Protein AF-A0A971LI75-F1 (afdb_monomer)

Solvent-accessible surface area (backbone atoms only — not comparable to full-atom values): 4692 Å² total; per-residue (Å²): 114,68,68,59,54,53,51,52,52,52,52,54,48,50,56,49,52,53,50,58,54,48,47,67,44,37,80,35,76,42,55,28,41,24,65,51,66,50,96,88,53,39,33,38,25,30,32,91,86,65,48,80,45,74,42,71,65,80,86,65,53,65,85,37,74,45,79,41,71,33,89,60,64,75,76,80,72,85,123

Structure (mmCIF, N/CA/C/O backbone):
data_AF-A0A971LI75-F1
#
_entry.id   AF-A0A971LI75-F1
#
loop_
_atom_site.group_PDB
_atom_site.id
_atom_site.type_symbol
_atom_site.label_atom_id
_atom_site.label_alt_id
_atom_site.label_comp_id
_atom_site.label_asym_id
_atom_site.label_entity_id
_atom_site.label_seq_id
_atom_site.pdbx_PDB_ins_code
_atom_site.Cartn_x
_atom_site.Cartn_y
_atom_site.Cartn_z
_atom_site.occupancy
_atom_site.B_iso_or_equiv
_atom_site.auth_seq_id
_atom_site.auth_comp_id
_atom_site.auth_asym_id
_atom_site.auth_atom_id
_atom_site.pdbx_PDB_model_num
ATOM 1 N N . ALA A 1 1 ? 24.100 -1.595 -26.235 1.00 83.38 1 ALA A N 1
ATOM 2 C CA . ALA A 1 1 ? 22.697 -1.465 -26.694 1.00 83.38 1 ALA A CA 1
ATOM 3 C C . ALA A 1 1 ? 21.792 -2.583 -26.158 1.00 83.38 1 ALA A C 1
ATOM 5 O 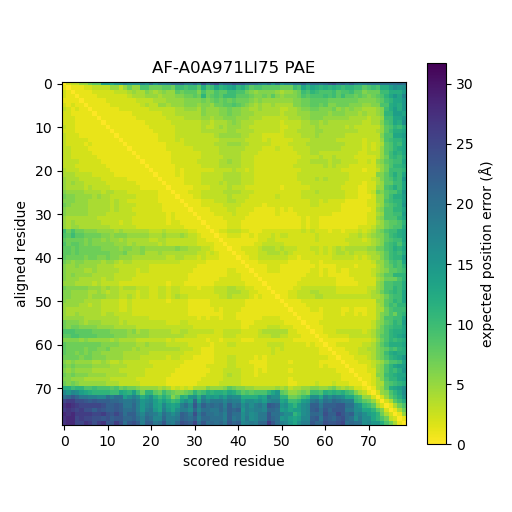O . ALA A 1 1 ? 20.841 -2.304 -25.437 1.00 83.38 1 ALA A O 1
ATOM 6 N N . GLU A 1 2 ? 22.113 -3.851 -26.421 1.00 92.44 2 GLU A N 1
ATOM 7 C CA . GLU A 1 2 ? 21.223 -4.986 -26.134 1.00 92.44 2 GLU A CA 1
ATOM 8 C C . GLU A 1 2 ? 20.972 -5.273 -24.631 1.00 92.44 2 GLU A C 1
ATOM 10 O O . GLU A 1 2 ? 19.848 -5.580 -24.234 1.00 92.44 2 GLU A O 1
ATOM 15 N N . LYS A 1 3 ? 21.978 -5.083 -23.760 1.00 94.81 3 LYS A N 1
ATOM 16 C CA . LYS A 1 3 ? 21.816 -5.179 -22.291 1.00 94.81 3 LYS A CA 1
ATOM 17 C C . LYS A 1 3 ? 20.766 -4.199 -21.756 1.00 94.81 3 LYS A C 1
ATOM 19 O O . LYS A 1 3 ? 19.945 -4.560 -20.917 1.00 94.81 3 LYS A O 1
ATOM 24 N N . ILE A 1 4 ? 20.791 -2.960 -22.251 1.00 95.81 4 ILE A N 1
ATOM 25 C CA . ILE A 1 4 ? 19.873 -1.895 -21.822 1.00 95.81 4 ILE A CA 1
ATOM 26 C C . ILE A 1 4 ? 18.443 -2.240 -22.249 1.00 95.81 4 ILE A C 1
ATOM 28 O O . ILE A 1 4 ? 17.518 -2.109 -21.451 1.00 95.81 4 ILE A O 1
ATOM 32 N N . ARG A 1 5 ? 18.264 -2.749 -23.476 1.00 96.94 5 ARG A N 1
ATOM 33 C CA . ARG A 1 5 ? 16.960 -3.182 -23.996 1.00 96.94 5 ARG A CA 1
ATOM 34 C C . ARG A 1 5 ? 16.341 -4.287 -23.134 1.00 96.94 5 ARG A C 1
ATOM 36 O O . ARG A 1 5 ? 15.208 -4.141 -22.684 1.00 96.94 5 ARG A O 1
ATOM 43 N N . ARG A 1 6 ? 17.101 -5.351 -22.844 1.00 96.56 6 ARG A N 1
ATOM 44 C CA . ARG A 1 6 ? 16.647 -6.465 -21.990 1.00 96.56 6 ARG A CA 1
ATOM 45 C C . ARG A 1 6 ? 16.328 -6.017 -20.565 1.00 96.56 6 ARG A C 1
ATOM 47 O O . ARG A 1 6 ? 15.294 -6.396 -20.028 1.00 96.56 6 ARG A O 1
ATOM 54 N N . SER A 1 7 ? 17.165 -5.159 -19.983 1.00 97.62 7 SER A N 1
ATOM 55 C CA . SER A 1 7 ? 16.927 -4.605 -18.646 1.00 97.62 7 SER A CA 1
ATOM 56 C C . SER A 1 7 ? 15.613 -3.817 -18.574 1.00 97.62 7 SER A C 1
ATOM 58 O O . SER A 1 7 ? 14.807 -4.065 -17.680 1.00 97.62 7 SER A O 1
ATOM 60 N N . ARG A 1 8 ? 15.335 -2.942 -19.550 1.00 97.31 8 ARG A N 1
ATOM 61 C CA . ARG A 1 8 ? 14.065 -2.196 -19.612 1.00 97.31 8 ARG A CA 1
ATOM 62 C C . ARG A 1 8 ? 12.855 -3.121 -19.757 1.00 97.31 8 ARG A C 1
ATOM 64 O O . ARG A 1 8 ? 11.852 -2.904 -19.082 1.00 97.31 8 ARG A O 1
ATOM 71 N N . ALA A 1 9 ? 12.959 -4.155 -20.592 1.00 97.12 9 ALA A N 1
ATOM 72 C CA . ALA A 1 9 ? 11.889 -5.134 -20.777 1.00 97.12 9 ALA A CA 1
ATOM 73 C C . ALA A 1 9 ? 11.583 -5.910 -19.483 1.00 97.12 9 ALA A C 1
ATOM 75 O O . ALA A 1 9 ? 10.418 -6.060 -19.123 1.00 97.12 9 ALA A O 1
ATOM 76 N N . LEU A 1 10 ? 12.615 -6.335 -18.745 1.00 97.75 10 LEU A N 1
ATOM 77 C CA . LEU A 1 10 ? 12.448 -7.024 -17.462 1.00 97.75 10 LEU A CA 1
ATOM 78 C C . LEU A 1 10 ? 11.833 -6.118 -16.390 1.00 97.75 10 LEU A C 1
ATOM 80 O O . LEU A 1 10 ? 10.935 -6.552 -15.676 1.00 97.75 10 LEU A O 1
ATOM 84 N N . ILE A 1 11 ? 12.245 -4.848 -16.314 1.00 97.38 11 ILE A N 1
ATOM 85 C CA . ILE A 1 11 ? 11.636 -3.872 -15.395 1.00 97.38 11 ILE A CA 1
ATOM 86 C C . ILE A 1 11 ? 10.151 -3.678 -15.727 1.00 97.38 11 ILE A C 1
ATOM 88 O O . ILE A 1 11 ? 9.311 -3.664 -14.828 1.00 97.38 11 ILE A O 1
ATOM 92 N N . ALA A 1 12 ? 9.809 -3.544 -17.011 1.00 96.69 12 ALA A N 1
ATOM 93 C CA . ALA A 1 12 ? 8.422 -3.393 -17.444 1.00 96.69 12 ALA A CA 1
ATOM 94 C C . ALA A 1 12 ? 7.574 -4.629 -17.100 1.00 96.69 12 ALA A C 1
ATOM 96 O O . ALA A 1 12 ? 6.456 -4.483 -16.602 1.00 96.69 12 ALA A O 1
ATOM 97 N N . LEU A 1 13 ? 8.125 -5.829 -17.308 1.00 97.50 13 LEU A N 1
ATOM 98 C CA . LEU A 1 13 ? 7.488 -7.089 -16.934 1.00 97.50 13 LEU A CA 1
ATOM 99 C C . LEU A 1 13 ? 7.269 -7.181 -15.419 1.00 97.50 13 LEU A C 1
ATOM 101 O O . LEU A 1 13 ? 6.147 -7.441 -14.991 1.00 97.50 13 LEU A O 1
ATOM 105 N N . GLY A 1 14 ? 8.294 -6.893 -14.614 1.00 95.12 14 GLY 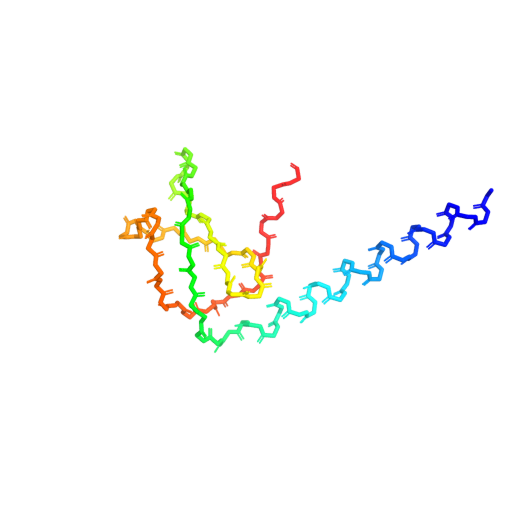A N 1
ATOM 106 C CA . GLY A 1 14 ? 8.192 -6.907 -13.153 1.00 95.12 14 GLY A CA 1
A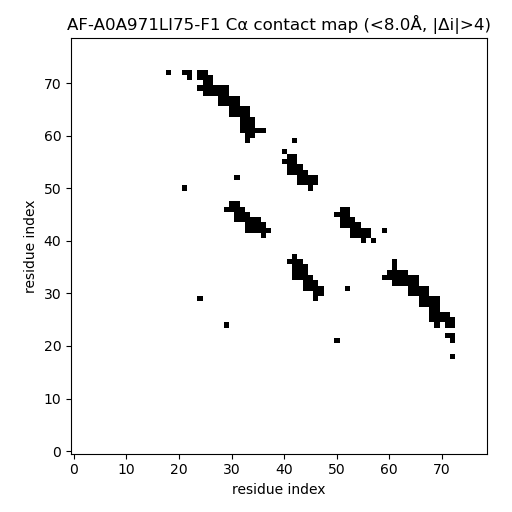TOM 107 C C . GLY A 1 14 ? 7.137 -5.927 -12.639 1.00 95.12 14 GLY A C 1
ATOM 108 O O . GLY A 1 14 ? 6.292 -6.295 -11.829 1.00 95.12 14 GLY A O 1
ATOM 109 N N . ARG A 1 15 ? 7.098 -4.706 -13.188 1.00 94.25 15 ARG A N 1
ATOM 110 C CA . ARG A 1 15 ? 6.054 -3.716 -12.869 1.00 94.25 15 ARG A CA 1
ATOM 111 C C . ARG A 1 15 ? 4.651 -4.214 -13.216 1.00 94.25 15 ARG A C 1
ATOM 113 O O . ARG A 1 15 ? 3.713 -3.919 -12.484 1.00 94.25 15 ARG A O 1
ATOM 120 N N . ARG A 1 16 ? 4.489 -4.937 -14.328 1.00 94.88 16 ARG A N 1
ATOM 121 C CA . ARG A 1 16 ? 3.200 -5.536 -14.699 1.00 94.88 16 ARG A CA 1
ATOM 122 C C . ARG A 1 16 ? 2.792 -6.621 -13.703 1.00 94.88 16 ARG A C 1
ATOM 124 O O . ARG A 1 16 ? 1.686 -6.548 -13.185 1.00 94.88 16 ARG A O 1
ATOM 131 N N . MET A 1 17 ? 3.693 -7.550 -13.389 1.00 94.88 17 MET A N 1
ATOM 132 C CA . MET A 1 17 ? 3.429 -8.638 -12.441 1.00 94.88 17 MET A CA 1
ATOM 133 C C . MET A 1 17 ? 3.088 -8.115 -11.041 1.00 94.88 17 MET A C 1
ATOM 135 O O . MET A 1 17 ? 2.149 -8.601 -10.421 1.00 94.88 17 MET A O 1
ATOM 139 N N . ALA A 1 18 ? 3.797 -7.085 -10.565 1.00 90.44 18 ALA A N 1
ATOM 140 C CA . ALA A 1 18 ? 3.507 -6.449 -9.282 1.00 90.44 18 ALA A CA 1
ATOM 141 C C . ALA A 1 18 ? 2.095 -5.836 -9.248 1.00 90.44 18 ALA A C 1
ATOM 143 O O . ALA A 1 18 ? 1.366 -6.020 -8.275 1.00 90.44 18 ALA A O 1
ATOM 144 N N . ARG A 1 19 ? 1.676 -5.157 -10.328 1.00 90.31 19 ARG A N 1
ATOM 145 C CA . ARG A 1 19 ? 0.312 -4.614 -10.442 1.00 90.31 19 ARG A CA 1
ATOM 146 C C . ARG A 1 19 ? -0.746 -5.711 -10.482 1.00 90.31 19 ARG A C 1
ATOM 148 O O . ARG A 1 19 ? -1.735 -5.604 -9.772 1.00 90.31 19 ARG A O 1
ATOM 155 N N . GLU A 1 20 ? -0.539 -6.750 -11.286 1.00 92.12 20 GLU A N 1
ATOM 156 C CA . GLU A 1 20 ? -1.465 -7.888 -11.378 1.00 92.12 20 GLU A CA 1
ATOM 157 C C . GLU A 1 20 ? -1.616 -8.598 -10.029 1.00 92.12 20 GLU A C 1
ATOM 159 O O . GLU A 1 20 ? -2.715 -9.006 -9.664 1.00 92.12 20 GLU A O 1
ATOM 164 N N . TYR A 1 21 ? -0.529 -8.717 -9.265 1.00 91.44 21 TYR A N 1
ATOM 165 C CA . TYR A 1 21 ? -0.572 -9.263 -7.915 1.00 91.44 21 TYR A CA 1
ATOM 166 C C . TYR A 1 21 ? -1.374 -8.368 -6.961 1.00 91.44 21 TYR A C 1
ATOM 168 O O . TYR A 1 21 ? -2.308 -8.851 -6.327 1.00 91.44 21 TYR A O 1
ATOM 176 N N . ALA A 1 22 ? -1.083 -7.063 -6.916 1.00 90.12 22 ALA A N 1
ATOM 177 C CA . ALA A 1 22 ? -1.815 -6.118 -6.070 1.00 90.12 22 ALA A CA 1
ATOM 178 C C . ALA A 1 22 ? -3.316 -6.064 -6.416 1.00 90.12 22 ALA A C 1
ATOM 180 O O . ALA A 1 22 ? -4.155 -6.003 -5.521 1.00 90.12 22 ALA A O 1
ATOM 181 N N . GLN A 1 23 ? -3.671 -6.162 -7.702 1.00 90.25 23 GLN A N 1
ATOM 182 C CA . GLN A 1 23 ? -5.065 -6.215 -8.156 1.00 90.25 23 GLN A CA 1
ATOM 183 C C . GLN A 1 23 ? -5.839 -7.401 -7.580 1.00 90.25 23 GLN A C 1
ATOM 185 O O . GLN A 1 23 ? -7.020 -7.254 -7.281 1.00 90.25 23 GLN A O 1
ATOM 190 N N . ARG A 1 24 ? -5.190 -8.553 -7.371 1.00 91.56 24 ARG A N 1
ATOM 191 C CA . ARG A 1 24 ? -5.840 -9.736 -6.779 1.00 91.56 24 ARG A CA 1
ATOM 192 C C . ARG A 1 24 ? -6.221 -9.546 -5.313 1.00 91.56 24 ARG A C 1
ATOM 194 O O . ARG A 1 24 ? -7.040 -10.311 -4.820 1.00 91.56 24 ARG A O 1
ATOM 201 N N . LEU A 1 25 ? -5.635 -8.566 -4.622 1.00 91.50 25 LEU A N 1
ATOM 202 C CA . LEU A 1 25 ? -5.992 -8.258 -3.237 1.00 91.50 25 LEU A CA 1
ATOM 203 C C . LEU A 1 25 ? -7.283 -7.441 -3.140 1.00 91.50 25 LEU A C 1
ATOM 205 O O . LEU A 1 25 ? -7.920 -7.448 -2.090 1.00 91.50 25 LEU A O 1
ATOM 209 N N . SER A 1 26 ? -7.691 -6.757 -4.213 1.00 91.19 26 SER A N 1
ATOM 210 C CA . SER A 1 26 ? -8.946 -6.003 -4.236 1.00 91.19 26 SER A CA 1
ATOM 211 C C . SER A 1 26 ? -10.139 -6.927 -3.975 1.00 91.19 26 SER A C 1
ATOM 213 O O . SER A 1 26 ? -10.243 -8.008 -4.550 1.00 91.19 26 SER A O 1
ATOM 215 N N . GLY A 1 27 ? -11.023 -6.509 -3.070 1.00 90.62 27 GLY A N 1
ATOM 216 C CA . GLY A 1 27 ? -12.163 -7.297 -2.603 1.00 90.62 27 GLY A CA 1
ATOM 217 C C . GLY A 1 27 ? -11.826 -8.344 -1.537 1.00 90.62 27 GLY A C 1
ATOM 218 O O . GLY A 1 27 ? -12.719 -9.074 -1.115 1.00 90.62 27 GLY A O 1
ATOM 219 N N . THR A 1 28 ? -10.574 -8.427 -1.080 1.00 93.19 28 THR A N 1
ATOM 220 C CA . THR A 1 28 ? -10.157 -9.349 -0.012 1.00 93.19 28 THR A CA 1
ATOM 221 C C . THR A 1 28 ? -9.819 -8.598 1.274 1.00 93.19 28 THR A C 1
ATOM 223 O O . THR A 1 28 ? -9.430 -7.428 1.241 1.00 93.19 28 THR A O 1
ATOM 226 N N . GLU A 1 29 ? -9.959 -9.270 2.416 1.00 95.31 29 GLU A N 1
ATOM 227 C CA . GLU A 1 29 ? -9.463 -8.756 3.691 1.00 95.31 29 GLU A CA 1
ATOM 228 C C . GLU A 1 29 ? -7.963 -9.025 3.824 1.00 95.31 29 GLU A C 1
ATOM 230 O O . GLU A 1 29 ? -7.516 -10.162 3.681 1.00 95.31 29 GLU A O 1
ATOM 235 N N . GLN A 1 30 ? -7.195 -7.989 4.147 1.00 95.62 30 GLN A N 1
ATOM 236 C CA . GLN A 1 30 ? -5.753 -8.065 4.360 1.00 95.62 30 GLN A CA 1
ATOM 237 C C . GLN A 1 30 ? -5.400 -7.561 5.758 1.00 95.62 30 GLN A C 1
ATOM 239 O O . GLN A 1 30 ? -5.965 -6.576 6.235 1.00 95.62 30 GLN A O 1
ATOM 244 N N . ALA A 1 31 ? -4.460 -8.232 6.422 1.00 97.12 31 ALA A N 1
ATOM 245 C CA . ALA A 1 31 ? -3.842 -7.713 7.636 1.00 97.12 31 ALA A CA 1
ATOM 246 C C . ALA A 1 31 ? -2.758 -6.705 7.240 1.00 97.12 31 ALA A C 1
ATOM 248 O O . ALA A 1 31 ? -1.832 -7.056 6.515 1.00 97.12 31 ALA A O 1
ATOM 249 N N . VAL A 1 32 ? -2.884 -5.463 7.706 1.00 96.50 32 VAL A N 1
ATOM 250 C CA . VAL A 1 32 ? -1.971 -4.369 7.353 1.00 96.50 32 VAL A CA 1
ATOM 251 C C . VAL A 1 32 ? -1.330 -3.812 8.609 1.00 96.50 32 VAL A C 1
ATOM 253 O O . VAL A 1 32 ? -2.044 -3.401 9.524 1.00 96.50 32 VAL A O 1
ATOM 256 N N . LEU A 1 33 ? 0.003 -3.781 8.634 1.00 98.00 33 LEU A N 1
ATOM 257 C CA . LEU A 1 33 ? 0.787 -3.047 9.622 1.00 98.00 33 LEU A CA 1
ATOM 258 C C . LEU A 1 33 ? 0.918 -1.591 9.177 1.00 98.00 33 LEU A C 1
ATOM 260 O O . LEU A 1 33 ? 1.518 -1.323 8.139 1.00 98.00 33 LEU A O 1
ATOM 264 N N . TRP A 1 34 ? 0.391 -0.657 9.963 1.00 97.31 34 TRP A N 1
ATOM 265 C CA . TRP A 1 34 ? 0.490 0.778 9.682 1.00 97.31 34 TRP A CA 1
ATOM 266 C C . TRP A 1 34 ? 1.749 1.377 10.292 1.00 97.31 34 TRP A C 1
ATOM 268 O O . TRP A 1 34 ? 2.019 1.189 11.478 1.00 97.31 34 TRP A O 1
ATOM 278 N N . GLU A 1 35 ? 2.503 2.135 9.503 1.00 95.94 35 GLU A N 1
ATOM 279 C CA . GLU A 1 35 ? 3.823 2.628 9.913 1.00 95.94 35 GLU A CA 1
ATOM 280 C C . GLU A 1 35 ? 3.835 4.148 10.032 1.00 95.94 35 GLU A C 1
ATOM 282 O O . GLU A 1 35 ? 4.188 4.689 11.083 1.00 95.94 35 GLU A O 1
ATOM 287 N N . SER A 1 36 ? 3.386 4.837 8.986 1.00 95.94 36 SER A N 1
ATOM 288 C CA . SER A 1 36 ? 3.494 6.288 8.865 1.00 95.94 36 SER A CA 1
ATOM 289 C C . SER A 1 36 ? 2.193 6.926 8.396 1.00 95.94 36 SER A C 1
ATOM 291 O O . SER A 1 36 ? 1.367 6.302 7.726 1.00 95.94 36 SER A O 1
ATOM 293 N N . ARG A 1 37 ? 2.035 8.199 8.755 1.00 96.12 37 ARG A N 1
ATOM 294 C CA . ARG A 1 37 ? 0.968 9.079 8.291 1.00 96.12 37 ARG A CA 1
ATOM 295 C C . ARG A 1 37 ? 1.608 10.333 7.713 1.00 96.12 37 ARG A C 1
ATOM 297 O O . ARG A 1 37 ? 2.476 10.905 8.371 1.00 96.12 37 ARG A O 1
ATOM 304 N N . ASP A 1 38 ? 1.215 10.727 6.508 1.00 94.94 38 ASP A N 1
ATOM 305 C CA . ASP A 1 38 ? 1.709 11.961 5.894 1.00 94.94 38 ASP A CA 1
ATOM 306 C C . ASP A 1 38 ? 1.009 13.217 6.445 1.00 94.94 38 ASP A C 1
ATOM 308 O O . ASP A 1 38 ? 0.081 13.144 7.260 1.00 94.94 38 ASP A O 1
ATOM 312 N N . GLU A 1 39 ? 1.490 14.386 6.017 1.00 94.62 39 GLU A N 1
ATOM 313 C CA . GLU A 1 39 ? 0.960 15.697 6.411 1.00 94.62 39 GLU A CA 1
ATOM 314 C C . GLU A 1 39 ? -0.494 15.894 5.951 1.00 94.62 39 GLU A C 1
ATOM 316 O O . GLU A 1 39 ? -1.268 16.585 6.614 1.00 94.62 39 GLU A O 1
ATOM 321 N N . GLU A 1 40 ? -0.900 15.231 4.862 1.00 93.25 40 GLU A N 1
ATOM 322 C CA . GLU A 1 40 ? -2.281 15.214 4.368 1.00 93.25 40 GLU A CA 1
ATOM 323 C C . GLU A 1 40 ? -3.182 14.211 5.114 1.00 93.25 40 GLU A C 1
ATOM 325 O O . GLU A 1 40 ? -4.371 14.057 4.803 1.00 93.25 40 GLU A O 1
ATOM 330 N N . GLY A 1 41 ? -2.633 13.530 6.119 1.00 92.69 41 GLY A N 1
ATOM 331 C CA . GLY A 1 41 ? -3.343 12.622 6.997 1.00 92.69 41 GLY A CA 1
ATOM 332 C C . GLY A 1 41 ? -3.606 11.234 6.414 1.00 92.69 41 GLY A C 1
ATOM 333 O O . GLY A 1 41 ? -4.418 10.515 7.005 1.00 92.69 41 GLY A O 1
ATOM 334 N N . VAL A 1 42 ? -2.951 10.853 5.314 1.00 95.00 42 VAL A N 1
ATOM 335 C CA . VAL A 1 42 ? -3.010 9.518 4.706 1.00 95.00 42 VAL A CA 1
ATOM 336 C C . VAL A 1 42 ? -2.046 8.584 5.428 1.00 95.00 42 VAL A C 1
ATOM 338 O O . VAL A 1 42 ? -0.854 8.855 5.549 1.00 95.00 42 VAL A O 1
ATOM 341 N N . TRP A 1 43 ? -2.567 7.460 5.904 1.00 95.25 43 TRP A N 1
ATOM 342 C CA . TRP A 1 43 ? -1.777 6.362 6.443 1.00 95.25 43 TRP A CA 1
ATOM 343 C C . TRP A 1 43 ? -1.183 5.518 5.325 1.00 95.25 43 TRP A C 1
ATOM 345 O O . TRP A 1 43 ? -1.871 5.226 4.347 1.00 95.25 43 TRP A O 1
ATOM 355 N N . SER A 1 44 ? 0.052 5.057 5.517 1.00 95.88 44 SER A N 1
ATOM 356 C CA . SER A 1 44 ? 0.649 3.975 4.739 1.00 95.88 44 SER A CA 1
ATOM 357 C C . SER A 1 44 ? 1.096 2.825 5.632 1.00 95.88 44 SER A C 1
ATOM 359 O O . SER A 1 44 ? 1.568 3.021 6.757 1.00 95.88 44 SER A O 1
ATOM 361 N N . GLY A 1 45 ? 0.916 1.617 5.117 1.00 95.94 45 GLY A N 1
ATOM 362 C CA . GLY A 1 45 ? 1.270 0.378 5.784 1.00 95.94 45 GLY A CA 1
ATOM 363 C C . GLY A 1 45 ? 1.533 -0.739 4.788 1.00 95.94 45 GLY A C 1
ATOM 364 O O . GLY A 1 45 ? 1.400 -0.545 3.580 1.00 95.94 45 GLY A O 1
ATOM 365 N N . HIS A 1 46 ? 1.885 -1.911 5.299 1.00 96.06 46 HIS A N 1
ATOM 366 C CA . HIS A 1 46 ? 2.240 -3.070 4.487 1.00 96.06 46 HIS A CA 1
ATOM 367 C C . HIS A 1 46 ? 1.440 -4.306 4.896 1.00 96.06 46 HIS A C 1
ATOM 369 O O . HIS A 1 46 ? 1.208 -4.544 6.084 1.00 96.06 46 HIS A O 1
ATOM 375 N N . THR A 1 47 ? 1.032 -5.099 3.903 1.00 95.56 47 THR A N 1
ATOM 376 C CA . THR A 1 47 ? 0.596 -6.483 4.136 1.00 95.56 47 THR A CA 1
ATOM 377 C C . THR A 1 47 ? 1.781 -7.363 4.550 1.00 95.56 47 THR A C 1
ATOM 379 O O . THR A 1 47 ? 2.940 -6.961 4.436 1.00 95.56 47 THR A O 1
ATOM 382 N N . ASP A 1 48 ? 1.512 -8.595 4.978 1.00 94.25 48 ASP A N 1
ATOM 383 C CA . ASP A 1 48 ? 2.540 -9.622 5.216 1.00 94.25 48 ASP A CA 1
ATOM 384 C C . ASP A 1 48 ? 3.373 -9.949 3.959 1.00 94.25 48 ASP A C 1
ATOM 386 O O . ASP A 1 48 ? 4.551 -10.290 4.045 1.00 94.25 48 ASP A O 1
ATOM 390 N N . THR A 1 49 ? 2.779 -9.779 2.779 1.00 91.81 49 THR A N 1
ATOM 391 C CA . THR A 1 49 ? 3.428 -9.902 1.468 1.00 91.81 49 THR A CA 1
ATOM 392 C C . THR A 1 49 ? 4.034 -8.585 0.973 1.00 91.81 49 THR A C 1
ATOM 394 O O . THR A 1 49 ? 4.348 -8.465 -0.212 1.00 91.81 49 THR A O 1
ATOM 397 N N . TYR A 1 50 ? 4.183 -7.590 1.855 1.00 90.69 50 TYR A N 1
ATOM 398 C CA . TYR A 1 50 ? 4.787 -6.282 1.584 1.00 90.69 50 TYR A CA 1
ATOM 399 C C . TYR A 1 50 ? 4.091 -5.457 0.494 1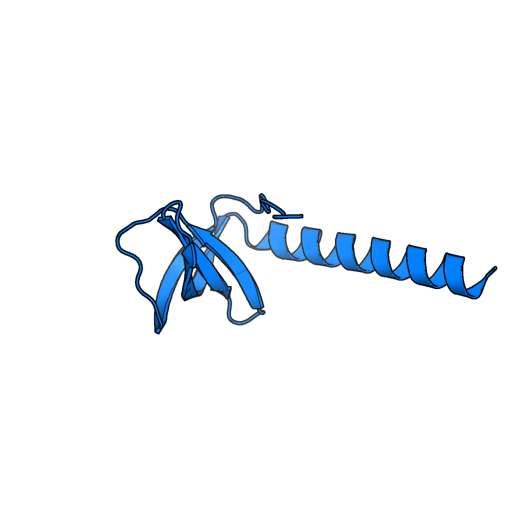.00 90.69 50 TYR A C 1
ATOM 401 O O . TYR A 1 50 ? 4.708 -4.589 -0.128 1.00 90.69 50 TYR A O 1
ATOM 409 N N . VAL A 1 51 ? 2.796 -5.680 0.255 1.00 92.25 51 VAL A N 1
ATOM 410 C CA . VAL A 1 51 ? 2.025 -4.763 -0.590 1.00 92.25 51 VAL A CA 1
ATOM 411 C C . VAL A 1 51 ? 1.718 -3.518 0.223 1.00 92.25 51 VAL A C 1
ATOM 413 O O . VAL A 1 51 ? 1.140 -3.607 1.304 1.00 92.25 51 VAL A O 1
ATOM 416 N N . THR A 1 52 ? 2.114 -2.358 -0.296 1.00 93.94 52 THR A N 1
ATOM 417 C CA . THR A 1 52 ? 1.796 -1.077 0.332 1.00 93.94 52 THR A CA 1
ATOM 418 C C . THR A 1 52 ? 0.301 -0.793 0.213 1.00 93.94 52 THR A C 1
ATOM 420 O O . THR A 1 52 ? -0.275 -0.876 -0.874 1.00 93.94 52 THR A O 1
ATOM 423 N N . VAL A 1 53 ? -0.317 -0.446 1.336 1.00 93.38 53 VAL A N 1
ATOM 424 C CA . VAL A 1 53 ? -1.726 -0.069 1.449 1.00 93.38 53 VAL A CA 1
ATOM 425 C C . VAL A 1 53 ? -1.803 1.350 1.992 1.00 93.38 53 VAL A C 1
ATOM 427 O O . VAL A 1 53 ? -1.060 1.711 2.906 1.00 93.38 53 VAL A O 1
ATOM 430 N N . TRP A 1 54 ? -2.720 2.142 1.441 1.00 94.50 54 TRP A N 1
ATOM 431 C CA . TRP A 1 54 ? -2.993 3.502 1.894 1.00 94.50 54 TRP A CA 1
ATOM 432 C C . TRP A 1 54 ? -4.413 3.622 2.422 1.00 94.50 54 TRP A C 1
ATOM 434 O O . TRP A 1 54 ? -5.326 2.984 1.906 1.00 94.50 54 TRP A O 1
ATOM 444 N N . SER A 1 55 ? -4.611 4.461 3.435 1.00 93.19 55 SER A N 1
ATOM 445 C CA . SER A 1 55 ? -5.940 4.718 3.987 1.00 93.19 55 SER A CA 1
ATOM 446 C C . SER A 1 55 ? -6.057 6.131 4.541 1.00 93.19 55 SER A C 1
ATOM 448 O O . SER A 1 55 ? -5.114 6.679 5.102 1.00 93.19 55 SER A O 1
ATOM 450 N N . ARG A 1 56 ? -7.245 6.727 4.413 1.00 93.25 56 ARG A N 1
ATOM 451 C CA . ARG A 1 56 ? -7.602 7.995 5.074 1.00 93.25 56 ARG A CA 1
ATOM 452 C C . ARG A 1 56 ? -8.344 7.785 6.396 1.00 93.25 56 ARG A C 1
ATOM 454 O O . ARG A 1 56 ? -8.806 8.758 6.986 1.00 93.25 56 ARG A O 1
ATOM 461 N N . ASP A 1 57 ? -8.478 6.542 6.864 1.00 91.12 57 ASP A N 1
ATOM 462 C CA . ASP A 1 57 ? -9.130 6.262 8.142 1.00 91.12 57 ASP A CA 1
ATOM 463 C C . ASP A 1 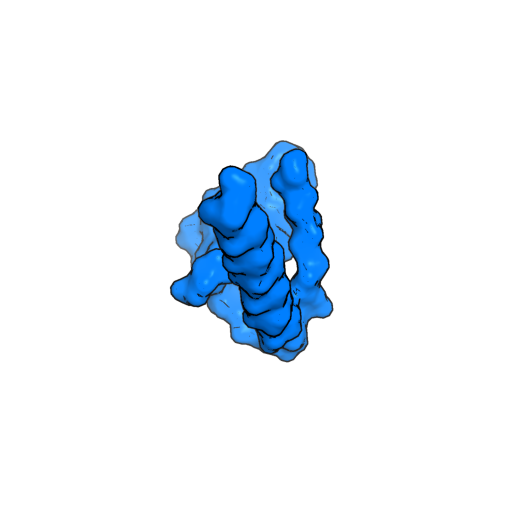57 ? -8.297 6.841 9.294 1.00 91.12 57 ASP A C 1
ATOM 465 O O . ASP A 1 57 ? -7.198 6.384 9.612 1.00 91.12 57 ASP A O 1
ATOM 469 N N . SER A 1 58 ? -8.834 7.881 9.928 1.00 89.94 58 SER A N 1
ATOM 470 C CA . SER A 1 58 ? -8.180 8.616 11.009 1.00 89.94 58 SER A CA 1
ATOM 471 C C . SER A 1 58 ? -8.065 7.820 12.310 1.00 89.94 58 SER A C 1
ATOM 473 O O . SER A 1 58 ? -7.354 8.253 13.217 1.00 89.94 58 SER A O 1
ATOM 475 N N . ARG A 1 59 ? -8.737 6.665 12.418 1.00 92.44 59 ARG A N 1
ATOM 476 C CA . ARG A 1 59 ? -8.694 5.790 13.601 1.0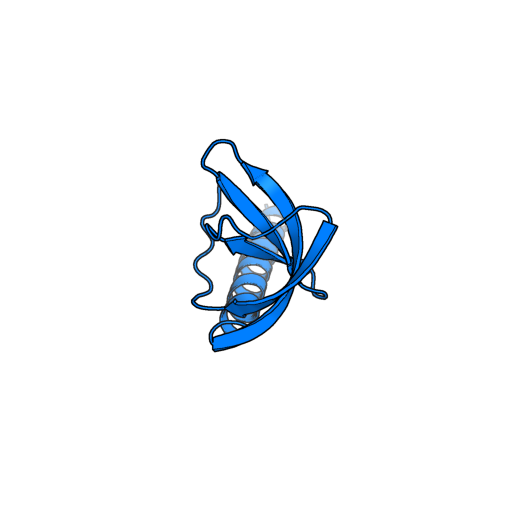0 92.44 59 ARG A CA 1
ATOM 477 C C . A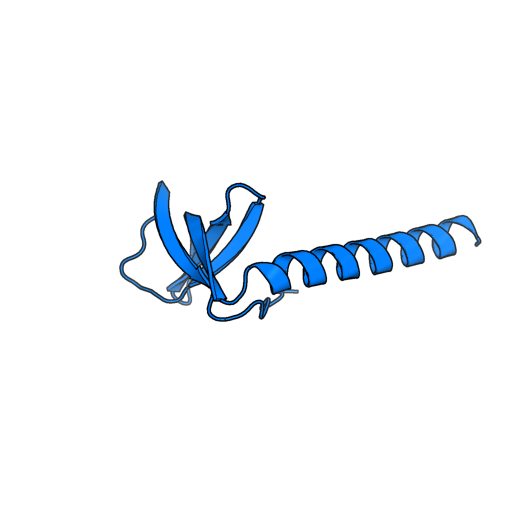RG A 1 59 ? -7.470 4.876 13.621 1.00 92.44 59 ARG A C 1
ATOM 479 O O . ARG A 1 59 ? -7.173 4.306 14.671 1.00 92.44 59 ARG A O 1
ATOM 486 N N . LEU A 1 60 ? -6.782 4.732 12.488 1.00 94.00 60 LEU A N 1
ATOM 487 C CA . LEU A 1 60 ? -5.555 3.947 12.376 1.00 94.00 60 LEU A CA 1
ATOM 488 C C . LEU A 1 60 ? -4.427 4.567 13.206 1.00 94.00 60 LEU A C 1
ATOM 490 O O . LEU A 1 60 ? -4.425 5.765 13.504 1.00 94.00 60 LEU A O 1
ATOM 494 N N . ARG A 1 61 ? -3.465 3.731 13.603 1.00 95.88 61 ARG A N 1
ATOM 495 C CA . ARG A 1 61 ? -2.331 4.124 14.443 1.00 95.88 61 ARG A CA 1
ATOM 496 C C . ARG A 1 61 ? -1.065 3.424 13.984 1.00 95.88 61 ARG A C 1
ATOM 498 O O . ARG A 1 61 ? -1.120 2.294 13.513 1.00 95.88 61 ARG A O 1
ATOM 505 N N . SER A 1 62 ? 0.069 4.083 14.198 1.00 96.75 62 SER A N 1
ATOM 506 C CA . SER A 1 62 ? 1.384 3.508 13.920 1.00 96.75 62 SER A CA 1
ATOM 507 C C . SER A 1 62 ? 1.635 2.280 14.800 1.00 96.75 62 SER A C 1
ATOM 509 O O . SER A 1 62 ? 1.179 2.225 15.947 1.00 96.75 62 SER A O 1
ATOM 511 N N . ASN A 1 63 ? 2.362 1.309 14.250 1.00 97.50 63 ASN A N 1
ATOM 512 C CA . ASN A 1 63 ? 2.710 0.038 14.874 1.00 97.50 63 ASN A CA 1
ATOM 513 C C . ASN A 1 63 ? 1.485 -0.791 15.309 1.00 97.50 63 ASN A C 1
ATOM 515 O O . ASN A 1 63 ? 1.518 -1.499 16.316 1.00 97.50 63 ASN A O 1
ATOM 519 N N . GLN A 1 64 ? 0.380 -0.685 14.563 1.00 97.50 64 GLN A N 1
ATOM 520 C CA . GLN A 1 64 ? -0.803 -1.521 14.749 1.00 97.50 64 GLN A CA 1
ATOM 521 C C . GLN A 1 64 ? -1.119 -2.306 13.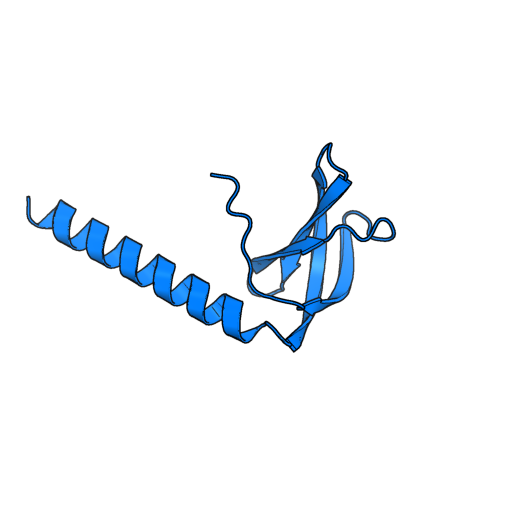484 1.00 97.50 64 GLN A C 1
ATOM 523 O O . GLN A 1 64 ? -1.068 -1.768 12.378 1.00 97.50 64 GLN A O 1
ATOM 528 N N . ILE A 1 65 ? -1.483 -3.575 13.675 1.00 97.38 65 ILE A N 1
ATOM 529 C CA . ILE A 1 65 ? -1.999 -4.432 12.613 1.00 97.38 65 ILE A CA 1
ATOM 530 C C . ILE A 1 65 ? -3.521 -4.394 12.657 1.00 97.38 65 ILE A C 1
ATOM 532 O O . ILE A 1 65 ? -4.124 -4.713 13.683 1.00 97.38 65 ILE A O 1
ATOM 536 N N . THR A 1 66 ? -4.150 -4.051 11.538 1.00 96.19 66 THR A N 1
ATOM 537 C CA . THR A 1 66 ? -5.612 -4.094 11.401 1.00 96.19 66 THR A CA 1
ATOM 538 C C . THR A 1 66 ? -6.006 -4.883 10.164 1.00 96.19 66 THR A C 1
ATOM 540 O O . THR A 1 66 ? -5.368 -4.743 9.121 1.00 96.19 66 THR A O 1
ATOM 543 N N . LYS A 1 67 ? -7.090 -5.659 10.253 1.00 95.88 67 LYS A N 1
ATOM 544 C CA . LYS A 1 67 ? -7.724 -6.231 9.063 1.00 95.88 67 LYS A CA 1
ATOM 545 C C . LYS A 1 67 ? -8.520 -5.153 8.341 1.00 95.88 67 LYS A C 1
ATOM 547 O O . LYS A 1 67 ? -9.343 -4.484 8.963 1.00 95.88 67 LYS A O 1
ATOM 552 N N . VAL A 1 68 ? -8.269 -4.999 7.050 1.00 92.94 68 VAL A N 1
ATOM 553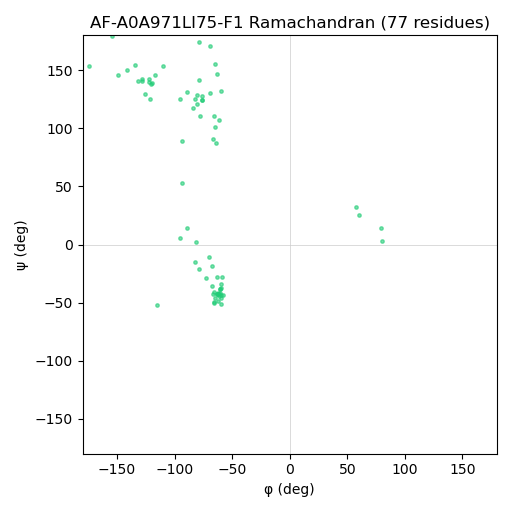 C CA . VAL A 1 68 ? -8.972 -4.051 6.185 1.00 92.94 68 VAL A CA 1
ATOM 554 C C . VAL A 1 68 ? -9.416 -4.748 4.909 1.00 92.94 68 VAL A C 1
ATOM 556 O O . VAL A 1 68 ? -8.682 -5.565 4.357 1.00 92.94 68 VAL A O 1
ATOM 559 N N . LEU A 1 69 ? -10.617 -4.425 4.438 1.00 93.69 69 LEU A N 1
ATOM 560 C CA . LEU A 1 69 ? -11.065 -4.803 3.103 1.00 93.69 69 LEU A CA 1
ATOM 561 C C . LEU A 1 69 ? -10.390 -3.875 2.090 1.00 93.69 69 LEU A C 1
ATOM 563 O O . LEU A 1 69 ? -10.514 -2.656 2.200 1.00 93.69 69 LEU A O 1
ATOM 567 N N . ILE A 1 70 ? -9.689 -4.438 1.111 1.00 92.38 70 ILE A N 1
ATOM 568 C CA . ILE A 1 70 ? -9.065 -3.645 0.049 1.00 92.38 70 ILE A CA 1
ATOM 569 C C . ILE A 1 70 ? -10.143 -3.242 -0.964 1.00 92.38 70 ILE A C 1
ATOM 571 O O . ILE A 1 70 ? -10.656 -4.084 -1.701 1.00 92.38 70 ILE A O 1
ATOM 575 N N . ASP A 1 71 ? -10.484 -1.955 -1.010 1.00 84.38 71 ASP A N 1
ATOM 576 C CA . ASP A 1 71 ? -11.516 -1.395 -1.895 1.00 84.38 71 ASP A CA 1
ATOM 577 C C . ASP A 1 71 ? -11.078 -1.325 -3.371 1.00 84.38 71 ASP A C 1
ATOM 579 O O . ASP A 1 71 ? -11.896 -1.469 -4.277 1.00 84.38 71 ASP A O 1
ATOM 583 N N . GLY A 1 72 ? -9.776 -1.184 -3.625 1.00 75.00 72 GLY A N 1
ATOM 584 C CA . GLY A 1 72 ? -9.189 -1.135 -4.956 1.00 75.00 72 GLY A CA 1
ATOM 585 C C . GLY A 1 72 ? -7.663 -1.113 -4.922 1.00 75.00 72 GLY A C 1
ATOM 586 O O . GLY A 1 72 ? -7.040 -0.639 -3.979 1.00 75.00 72 GLY A O 1
ATOM 587 N N . ALA A 1 73 ? -7.032 -1.597 -5.991 1.00 61.69 73 ALA A N 1
ATOM 588 C CA . ALA A 1 73 ? -5.584 -1.503 -6.185 1.00 61.69 73 ALA A CA 1
ATOM 589 C C . ALA A 1 73 ? -5.226 -0.258 -7.016 1.00 61.69 73 ALA A C 1
ATOM 591 O O . ALA A 1 73 ? -4.561 -0.351 -8.049 1.00 61.69 73 ALA A O 1
ATOM 592 N N . ASN A 1 74 ? -5.703 0.914 -6.597 1.00 49.97 74 ASN A N 1
ATOM 593 C CA . ASN A 1 74 ? -5.323 2.174 -7.227 1.00 49.97 74 ASN A CA 1
ATOM 594 C C . ASN A 1 74 ? -4.146 2.760 -6.457 1.00 49.97 74 ASN A C 1
ATOM 596 O O . ASN A 1 74 ? -4.305 3.516 -5.501 1.00 49.97 74 ASN A O 1
ATOM 600 N N . ALA A 1 75 ? -2.944 2.368 -6.879 1.00 40.66 75 ALA A N 1
ATOM 601 C CA . ALA A 1 75 ? -1.721 3.000 -6.429 1.00 40.66 75 ALA A CA 1
ATOM 602 C C . ALA A 1 75 ? -1.763 4.473 -6.846 1.00 40.66 75 ALA A C 1
ATOM 604 O O . ALA A 1 75 ? -1.568 4.806 -8.017 1.00 40.66 75 ALA A O 1
ATOM 605 N N . TRP A 1 76 ? -1.962 5.363 -5.878 1.00 36.00 76 TRP A N 1
ATOM 606 C CA . TRP A 1 76 ? -1.358 6.681 -5.968 1.00 36.00 76 TRP A CA 1
ATOM 607 C C . TRP A 1 76 ? 0.146 6.431 -5.931 1.00 36.00 76 TRP A C 1
ATOM 609 O O . TRP A 1 76 ? 0.759 6.351 -4.871 1.00 36.00 76 TRP A O 1
ATOM 619 N N . ILE A 1 77 ? 0.740 6.192 -7.099 1.00 29.17 77 ILE A N 1
ATOM 620 C CA . ILE A 1 77 ? 2.187 6.249 -7.226 1.00 29.17 77 ILE A CA 1
ATOM 621 C C . ILE A 1 77 ? 2.520 7.714 -6.953 1.00 29.17 77 ILE A C 1
ATOM 623 O O . ILE A 1 77 ? 2.310 8.562 -7.819 1.00 29.17 77 ILE A O 1
ATOM 627 N N . LYS A 1 78 ? 2.984 8.022 -5.738 1.00 28.02 78 LYS A N 1
ATOM 628 C CA . LYS A 1 78 ? 3.744 9.246 -5.492 1.00 28.02 78 LYS A CA 1
ATOM 629 C C . LYS A 1 78 ? 5.046 9.043 -6.275 1.00 28.02 78 LYS A C 1
ATOM 631 O O . LYS A 1 78 ? 5.929 8.314 -5.829 1.00 28.02 78 LYS A O 1
ATOM 636 N N . VAL A 1 79 ? 5.038 9.498 -7.531 1.00 28.55 79 VAL A N 1
ATOM 637 C CA . VAL A 1 79 ? 6.236 9.603 -8.377 1.00 28.55 79 VAL A CA 1
ATOM 638 C C . VAL A 1 79 ? 7.130 10.673 -7.778 1.00 28.55 79 VAL A C 1
ATOM 640 O O . VAL A 1 79 ? 6.569 11.709 -7.354 1.00 28.55 79 VAL A O 1
#

Mean predicted aligned error: 4.99 Å

Foldseek 3Di:
DVVVVVVVVVVVVVVVVLLVVLQVQAQHKFWWQWADADPVGKIWTAGPVGDIDIDNPNPDDHRDIDIDHHNGSDDPPPD

Sequence (79 aa):
AEKIRRSRALIALGRRMAREYAQRLSGTEQAVLWESRDEEGVWSGHTDTYVTVWSRDSRLRSNQITKVLIDGANAWIKV

Secondary structure (DSSP, 8-state):
-HHHHHHHHHHHHHHHHHHHHHHHHTTSEEEEEEEEE-TT--EEEEETT--EEEE--TT--TTEEEEEE----------

pLDDT: mean 89.04, std 16.32, range [28.02, 98.0]

Radius of gyration: 15.26 Å; Cα contacts (8 Å, |Δi|>4): 102; chains: 1; bounding box: 35×26×42 Å

Nearest PDB structures (foldseek):
  7mq9-assembly1_L4  TM=5.133E-01  e=5.397E-01  Homo sapiens
  6zu5-assembly1_SE0  TM=5.168E-01  e=6.104E-01  Paranosema locustae
  8b2l-assembly1_A1  TM=5.081E-01  e=7.340E-01  Nicotiana tabacum
  8ove-assembly1_A1  TM=5.009E-01  e=1.736E+00  Trypanosoma brucei brucei
  7old-assembly1_SE  TM=5.200E-01  e=2.361E+00  Thermochaetoides thermophila DSM 1495